Protein AF-U4VH95-F1 (afdb_monomer_lite)

Structure (mmCIF, N/CA/C/O backbone):
data_AF-U4VH95-F1
#
_entry.id   AF-U4VH95-F1
#
loop_
_atom_site.group_PDB
_atom_site.id
_atom_site.type_symbol
_atom_site.label_atom_id
_atom_site.label_alt_id
_atom_site.label_comp_id
_atom_site.label_asym_id
_atom_site.label_entity_id
_atom_site.label_seq_id
_atom_site.pdbx_PDB_ins_code
_atom_site.Cartn_x
_atom_site.Cartn_y
_atom_site.Cartn_z
_atom_site.occupancy
_atom_site.B_iso_or_equiv
_atom_site.auth_seq_id
_atom_site.auth_comp_id
_atom_site.auth_asym_id
_atom_site.auth_atom_id
_atom_site.pdbx_PDB_model_num
ATOM 1 N N . MET A 1 1 ? 6.595 -7.333 21.220 1.00 40.84 1 MET A N 1
ATOM 2 C CA . MET A 1 1 ? 6.298 -6.342 22.279 1.00 40.84 1 MET A CA 1
ATOM 3 C C . MET A 1 1 ? 4.810 -6.037 22.221 1.00 40.84 1 MET A C 1
ATOM 5 O O . MET A 1 1 ? 4.343 -5.698 21.141 1.00 40.84 1 MET A O 1
ATOM 9 N N . LYS A 1 2 ? 4.046 -6.242 23.308 1.00 38.22 2 LYS A N 1
ATOM 10 C CA . LYS A 1 2 ? 2.640 -5.797 23.361 1.00 38.22 2 LYS A CA 1
ATOM 11 C C . LYS A 1 2 ? 2.644 -4.278 23.186 1.00 38.22 2 LYS A C 1
ATOM 13 O O . LYS A 1 2 ? 3.342 -3.596 23.930 1.00 38.22 2 LYS A O 1
ATOM 18 N N . SER A 1 3 ? 1.951 -3.780 22.163 1.00 54.19 3 SER A N 1
ATOM 19 C CA . SER A 1 3 ? 1.883 -2.343 21.898 1.00 54.19 3 SER A CA 1
ATOM 20 C C . SER A 1 3 ? 1.269 -1.656 23.115 1.00 54.19 3 SER A C 1
ATOM 22 O O . SER A 1 3 ? 0.232 -2.108 23.599 1.00 54.19 3 SER A O 1
ATOM 24 N N . PHE A 1 4 ? 1.893 -0.581 23.599 1.00 56.91 4 PHE A N 1
ATOM 25 C CA . PHE A 1 4 ? 1.377 0.275 24.677 1.00 56.91 4 PHE A CA 1
ATOM 26 C C . PHE A 1 4 ? -0.103 0.654 24.446 1.00 56.91 4 PHE A C 1
ATOM 28 O O . PHE A 1 4 ? -0.879 0.786 25.387 1.00 56.91 4 PHE A O 1
ATOM 35 N N . PHE A 1 5 ? -0.511 0.702 23.175 1.00 56.53 5 PHE A N 1
ATOM 36 C CA . PHE A 1 5 ? -1.879 0.885 22.705 1.00 56.53 5 PHE A CA 1
ATOM 37 C C . PHE A 1 5 ? -2.874 -0.186 23.155 1.00 56.53 5 PHE A C 1
ATOM 39 O O . PHE A 1 5 ? -3.975 0.163 23.564 1.00 56.53 5 PHE A O 1
ATOM 46 N N . LEU A 1 6 ? -2.518 -1.474 23.102 1.00 56.44 6 LEU A N 1
ATOM 47 C CA . LEU A 1 6 ? -3.411 -2.544 23.565 1.00 56.44 6 LEU A CA 1
ATOM 48 C C . LEU A 1 6 ? -3.666 -2.410 25.065 1.00 56.44 6 LEU A C 1
ATOM 50 O O . LEU A 1 6 ? -4.803 -2.530 25.501 1.00 56.44 6 LEU A O 1
ATOM 54 N N . THR A 1 7 ? -2.631 -2.054 25.827 1.00 61.12 7 THR A N 1
ATOM 55 C CA . THR A 1 7 ? -2.737 -1.796 27.265 1.00 61.12 7 THR A CA 1
ATOM 56 C C . THR A 1 7 ? -3.599 -0.564 27.562 1.00 61.12 7 THR A C 1
ATOM 58 O O . THR A 1 7 ? -4.360 -0.566 28.527 1.00 61.12 7 THR A O 1
ATOM 61 N N . 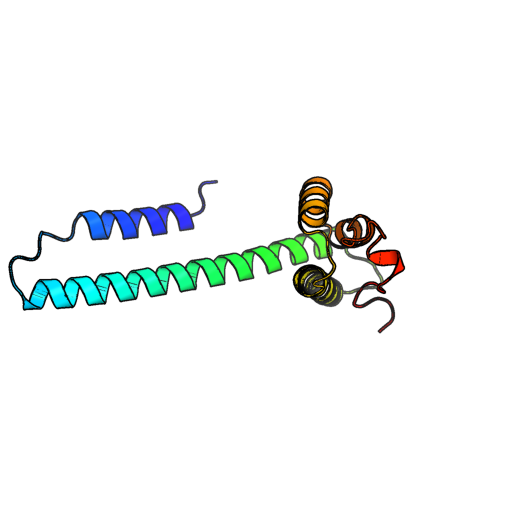LEU A 1 8 ? -3.519 0.485 26.732 1.00 60.28 8 LEU A N 1
ATOM 62 C CA . LEU A 1 8 ? -4.343 1.693 26.866 1.00 60.28 8 LEU A CA 1
ATOM 63 C C . LEU A 1 8 ? -5.823 1.415 26.542 1.00 60.28 8 LEU A C 1
ATOM 65 O O . LEU A 1 8 ? -6.717 1.888 27.235 1.00 60.28 8 LEU A O 1
ATOM 69 N N . VAL A 1 9 ? -6.090 0.620 25.504 1.00 61.34 9 VAL A N 1
ATOM 70 C CA . VAL A 1 9 ? -7.453 0.211 25.136 1.00 61.34 9 VAL A CA 1
ATOM 71 C C . VAL A 1 9 ? -8.046 -0.707 26.206 1.00 61.34 9 VAL A C 1
ATOM 73 O O . VAL A 1 9 ? -9.178 -0.476 26.619 1.00 61.34 9 VAL A O 1
ATOM 76 N N . GLU A 1 10 ? -7.287 -1.688 26.704 1.00 61.34 10 GLU A N 1
ATOM 77 C CA . GLU A 1 10 ? -7.710 -2.563 27.809 1.00 61.34 10 GLU A CA 1
ATOM 78 C C . GLU A 1 10 ? -8.022 -1.750 29.073 1.00 61.34 10 GLU A C 1
ATOM 80 O O . GLU A 1 10 ? -9.094 -1.911 29.644 1.00 6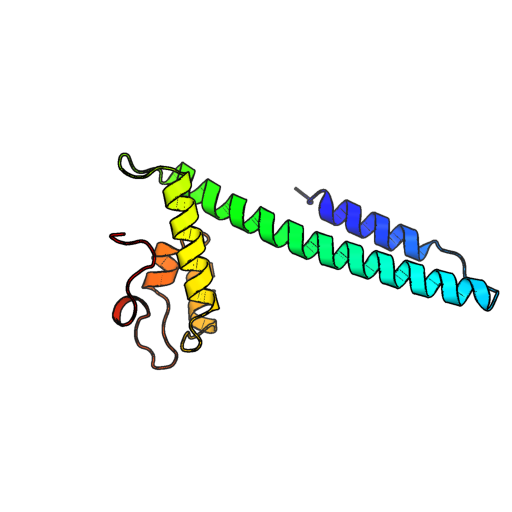1.34 10 GLU A O 1
ATOM 85 N N . THR A 1 11 ? -7.165 -0.798 29.461 1.00 63.19 11 THR A N 1
ATOM 86 C CA . THR A 1 11 ? -7.409 0.048 30.649 1.00 63.19 11 THR A CA 1
ATOM 87 C C . THR A 1 11 ? -8.616 0.972 30.505 1.00 63.19 11 THR A C 1
ATOM 89 O O . THR A 1 11 ? -9.336 1.184 31.481 1.00 63.19 11 THR A O 1
ATOM 92 N N . VAL A 1 12 ? -8.887 1.503 29.309 1.00 62.94 12 VAL A N 1
ATOM 93 C CA . VAL A 1 12 ? -10.113 2.275 29.060 1.00 62.94 12 VAL A CA 1
ATOM 94 C C . VAL A 1 12 ? -11.338 1.360 29.120 1.00 62.94 12 VAL A C 1
ATOM 96 O O . VAL A 1 12 ? -12.316 1.710 29.774 1.00 62.94 12 VAL A O 1
ATOM 99 N N . VAL A 1 13 ? -11.296 0.177 28.504 1.00 63.72 13 VAL A N 1
ATOM 100 C CA . VAL A 1 13 ? -12.409 -0.790 28.527 1.00 63.72 13 VAL A CA 1
ATOM 101 C C . VAL A 1 13 ? -12.700 -1.282 29.952 1.00 63.72 13 VAL A C 1
ATOM 103 O O . VAL A 1 13 ? -13.860 -1.268 30.372 1.00 63.72 13 VAL A O 1
ATOM 106 N N . ASP A 1 14 ? -11.669 -1.618 30.728 1.00 58.84 14 ASP A N 1
ATOM 107 C CA . ASP A 1 14 ? -11.789 -2.022 32.134 1.00 58.84 14 ASP A CA 1
ATOM 108 C C . ASP A 1 14 ? -12.291 -0.871 33.019 1.00 58.84 14 ASP A C 1
ATOM 110 O O . ASP A 1 14 ? -13.124 -1.074 33.907 1.00 58.84 14 ASP A O 1
ATOM 114 N N . GLY A 1 15 ? -11.868 0.364 32.728 1.00 59.25 15 GLY A N 1
ATOM 115 C CA . GLY A 1 15 ? -12.366 1.571 33.388 1.00 59.25 15 GLY A CA 1
ATOM 116 C C . GLY A 1 15 ? -13.871 1.790 33.198 1.00 59.25 15 GLY A C 1
ATOM 117 O O . GLY A 1 15 ? -14.531 2.295 34.105 1.00 59.25 15 GLY A O 1
ATOM 118 N N . PHE A 1 16 ? -14.443 1.359 32.067 1.00 55.97 16 PHE A N 1
ATOM 119 C CA . PHE A 1 16 ? -15.892 1.394 31.827 1.00 55.97 16 PHE A CA 1
ATOM 120 C C . PHE A 1 16 ? -16.637 0.204 32.433 1.00 55.97 16 PHE A C 1
ATOM 122 O O . PHE A 1 16 ? -17.774 0.377 32.875 1.00 55.97 16 PHE A O 1
ATOM 129 N N . ALA A 1 17 ? -16.012 -0.975 32.518 1.00 55.06 17 ALA A N 1
ATOM 130 C CA . ALA A 1 17 ? -16.586 -2.129 33.214 1.00 55.06 17 ALA A CA 1
ATOM 131 C C . ALA A 1 17 ? -16.796 -1.864 34.722 1.00 55.06 17 ALA A C 1
ATOM 133 O O . ALA A 1 17 ? -17.674 -2.470 35.338 1.00 55.06 17 ALA A O 1
ATOM 134 N N . GLY A 1 18 ? -16.033 -0.925 35.300 1.00 48.78 18 GLY A N 1
ATOM 135 C CA . GLY A 1 18 ? -16.155 -0.468 36.688 1.00 48.78 18 GLY A CA 1
ATOM 136 C C . GLY A 1 18 ? -17.125 0.698 36.938 1.00 48.78 18 GLY A C 1
ATOM 137 O O . GLY A 1 18 ? -17.326 1.063 38.098 1.00 48.78 18 GLY A O 1
ATOM 138 N N . VAL A 1 19 ? -17.742 1.296 35.908 1.00 51.09 19 VAL A N 1
ATOM 139 C CA . VAL A 1 19 ? -18.719 2.383 36.109 1.00 51.09 19 VAL A CA 1
ATOM 140 C C . VAL A 1 19 ? -20.011 1.780 36.658 1.00 51.09 19 VAL A C 1
ATOM 142 O O . VAL A 1 19 ? -20.745 1.081 35.959 1.00 51.09 19 VAL A O 1
ATOM 145 N N . GLY A 1 20 ? -20.257 2.019 37.948 1.00 51.75 20 GLY A N 1
ATOM 146 C CA . GLY A 1 20 ? -21.408 1.510 38.688 1.00 51.75 20 GLY A CA 1
ATOM 147 C C . GLY A 1 20 ? -22.732 1.711 37.947 1.00 51.75 20 GLY A C 1
ATOM 148 O O . GLY A 1 20 ? -22.942 2.707 37.254 1.00 51.75 20 GLY A O 1
ATOM 149 N N . ARG A 1 21 ? -23.635 0.729 38.086 1.00 52.38 21 ARG A N 1
ATOM 150 C CA . ARG A 1 21 ? -24.987 0.745 37.507 1.00 52.38 21 ARG A CA 1
ATOM 151 C C . ARG A 1 21 ? -25.670 2.082 37.819 1.00 52.38 21 ARG A C 1
ATOM 153 O O . ARG A 1 21 ? -26.099 2.299 38.943 1.00 52.38 21 ARG A O 1
ATOM 160 N N . ALA A 1 22 ? -25.817 2.929 36.803 1.00 52.06 22 ALA A N 1
ATOM 161 C CA . ALA A 1 22 ? -26.553 4.186 36.900 1.00 52.06 22 ALA A CA 1
ATOM 162 C C . ALA A 1 22 ? -27.996 3.933 37.382 1.00 52.06 22 ALA A C 1
ATOM 164 O O . ALA A 1 22 ? -28.800 3.323 36.661 1.00 52.06 22 ALA A O 1
ATOM 165 N N . GLU A 1 23 ? -28.333 4.397 38.585 1.00 56.53 23 GLU A N 1
ATOM 166 C CA . GLU A 1 23 ? -29.651 4.185 39.200 1.00 56.53 23 GLU A CA 1
ATOM 167 C C . GLU A 1 23 ? -30.677 5.224 38.722 1.00 56.53 23 GLU A C 1
ATOM 169 O O . GLU A 1 23 ? -31.863 4.908 38.593 1.00 56.53 23 GLU A O 1
ATOM 174 N N . THR A 1 24 ? -30.251 6.436 38.338 1.00 58.50 24 THR A N 1
ATOM 175 C CA . THR A 1 24 ? -31.174 7.538 37.996 1.00 58.50 24 THR A CA 1
ATOM 176 C C . THR A 1 24 ? -31.280 7.836 36.486 1.00 58.50 24 THR A C 1
ATOM 178 O O . THR A 1 24 ? -30.387 7.555 35.682 1.00 58.50 24 THR A O 1
ATOM 181 N N . ARG A 1 25 ? -32.412 8.419 36.045 1.00 59.31 25 ARG A N 1
ATOM 182 C CA . ARG A 1 25 ? -32.711 8.693 34.615 1.00 59.31 25 ARG A CA 1
ATOM 183 C C . ARG A 1 25 ? -31.729 9.680 33.963 1.00 59.31 25 ARG A C 1
ATOM 185 O O . ARG A 1 25 ? -31.453 9.555 32.771 1.00 59.31 25 ARG A O 1
ATOM 192 N N . HIS A 1 26 ? -31.204 10.638 34.729 1.00 61.09 26 HIS A N 1
ATOM 193 C CA . HIS A 1 26 ? -30.215 11.616 34.257 1.00 61.09 26 HIS A CA 1
ATOM 194 C C . HIS A 1 26 ? -28.821 11.003 34.096 1.00 61.09 26 HIS A C 1
ATOM 196 O O . HIS A 1 26 ? -28.145 11.257 33.101 1.00 61.09 26 HIS A O 1
ATOM 202 N N . GLU A 1 27 ? -28.439 10.120 35.011 1.00 61.00 27 GLU A N 1
ATOM 203 C CA . GLU A 1 27 ? -27.153 9.428 35.015 1.00 61.00 27 GLU A CA 1
ATOM 204 C C . GLU A 1 27 ? -27.030 8.439 33.846 1.00 61.00 27 GLU A C 1
ATOM 206 O O . GLU A 1 27 ? -26.008 8.399 33.170 1.00 61.00 27 GLU A O 1
ATOM 211 N N . LYS A 1 28 ? -28.121 7.752 33.476 1.00 65.38 28 LYS A N 1
ATOM 212 C CA . LYS A 1 28 ? -28.171 6.918 32.257 1.00 65.38 28 LYS A CA 1
ATOM 213 C C . LYS A 1 28 ? -27.955 7.722 30.971 1.00 65.38 28 LYS A C 1
ATOM 215 O O . LYS A 1 28 ? -27.402 7.201 30.003 1.00 65.38 28 LYS A O 1
ATOM 220 N N . ARG A 1 29 ? -28.407 8.982 30.934 1.00 64.25 29 ARG A N 1
ATOM 221 C CA . ARG A 1 29 ? -28.228 9.875 29.776 1.00 64.25 29 ARG A CA 1
ATOM 222 C C . ARG A 1 29 ? -26.788 10.376 29.695 1.00 64.25 29 ARG A C 1
ATOM 224 O O . ARG A 1 29 ? -26.216 10.376 28.609 1.00 64.25 29 ARG A O 1
ATOM 231 N N . LEU A 1 30 ? -26.206 10.727 30.843 1.00 68.00 30 LEU A N 1
ATOM 232 C CA . LEU A 1 30 ? -24.804 11.119 30.965 1.00 68.00 30 LEU A CA 1
ATOM 233 C C . LEU A 1 30 ? -23.873 9.959 30.591 1.00 68.00 30 LEU A C 1
ATOM 235 O O . LEU A 1 30 ? -22.960 10.141 29.798 1.00 68.00 30 LEU A O 1
ATOM 239 N N . HIS A 1 31 ? -24.164 8.751 31.076 1.00 69.62 31 HIS A N 1
ATOM 240 C CA . HIS A 1 31 ? -23.370 7.564 30.790 1.00 69.62 31 HIS A CA 1
ATOM 241 C C . HIS A 1 31 ? -23.404 7.198 29.301 1.00 69.62 31 HIS A C 1
ATOM 243 O O . HIS A 1 31 ? -22.357 6.923 28.724 1.00 69.62 31 HIS A O 1
ATOM 249 N N . ARG A 1 32 ? -24.567 7.297 28.635 1.00 68.88 32 ARG A N 1
ATOM 250 C CA . ARG A 1 32 ? -24.646 7.135 27.171 1.00 68.88 32 ARG A CA 1
ATOM 251 C C . ARG A 1 32 ? -23.808 8.173 26.429 1.00 68.88 32 ARG A C 1
ATOM 253 O O . ARG A 1 32 ? -23.089 7.795 25.514 1.00 68.88 32 ARG A O 1
ATOM 260 N N . MET A 1 33 ? -23.874 9.448 26.819 1.00 72.94 33 MET A N 1
ATOM 261 C CA . MET A 1 33 ? -23.044 10.501 26.214 1.00 72.94 33 MET A CA 1
ATOM 262 C C . MET A 1 33 ? -21.549 10.209 26.402 1.00 72.94 33 MET A C 1
ATOM 264 O O . MET A 1 33 ? -20.789 10.310 25.447 1.00 72.94 33 MET A O 1
ATOM 268 N N . LEU A 1 34 ? -21.140 9.775 27.597 1.00 75.38 34 LEU A N 1
ATOM 269 C CA . LEU A 1 34 ? -19.755 9.406 27.909 1.00 75.38 34 LEU A CA 1
ATOM 270 C C . LEU A 1 34 ? -19.270 8.222 27.062 1.00 75.38 34 LEU A C 1
ATOM 272 O O . LEU A 1 34 ? -18.181 8.275 26.501 1.00 75.38 34 LEU A O 1
ATOM 276 N N . VAL A 1 35 ? -20.102 7.189 26.908 1.00 75.06 35 VAL A N 1
ATOM 277 C CA . VAL A 1 35 ? -19.810 6.046 26.031 1.00 75.06 35 VAL A CA 1
ATOM 278 C C . VAL A 1 35 ? -19.653 6.501 24.579 1.00 75.06 35 VAL A C 1
ATOM 280 O O . VAL A 1 35 ? -18.702 6.095 23.919 1.00 75.06 35 VAL A O 1
ATOM 283 N N . PHE A 1 36 ? -20.527 7.384 24.084 1.00 75.81 36 PHE A N 1
ATOM 284 C CA . PHE A 1 36 ? -20.393 7.940 22.735 1.00 75.81 36 PHE A CA 1
ATOM 285 C C . PHE A 1 36 ? -19.086 8.714 22.546 1.00 75.81 36 PHE A C 1
ATOM 287 O O . PHE A 1 36 ? -18.420 8.517 21.533 1.00 75.81 36 PHE A O 1
ATOM 294 N N . VAL A 1 37 ? -18.696 9.549 23.515 1.00 79.25 37 VAL A N 1
ATOM 295 C CA . VAL A 1 37 ? -17.426 10.294 23.473 1.00 79.25 37 VAL A CA 1
ATOM 296 C C . VAL A 1 37 ? -16.240 9.335 23.415 1.00 79.25 37 VAL A C 1
ATOM 298 O O . VAL A 1 37 ? -15.353 9.512 22.586 1.00 79.25 37 VAL A O 1
ATOM 301 N N . VAL A 1 38 ? -16.244 8.283 24.233 1.00 77.50 38 VAL A N 1
ATOM 302 C CA . VAL A 1 38 ? -15.141 7.317 24.261 1.00 77.50 38 VAL A CA 1
ATOM 303 C C . VAL A 1 38 ? -15.069 6.483 22.992 1.00 77.50 38 VAL A C 1
ATOM 305 O O . VAL A 1 38 ? -13.976 6.299 22.468 1.00 77.50 38 VAL A O 1
ATOM 308 N N . ILE A 1 39 ? -16.203 6.065 22.427 1.00 79.31 39 ILE A N 1
ATOM 309 C CA . ILE A 1 39 ? -16.228 5.421 21.106 1.00 79.31 39 ILE A CA 1
ATOM 310 C C . ILE A 1 39 ? -15.622 6.353 20.050 1.00 79.31 39 ILE A C 1
ATOM 312 O O . ILE A 1 39 ? -14.796 5.914 19.252 1.00 79.31 39 ILE A O 1
ATOM 316 N N . PHE A 1 40 ? -15.975 7.640 20.064 1.00 78.94 40 PHE A N 1
ATOM 317 C CA . PHE A 1 40 ? -15.425 8.615 19.122 1.00 78.94 40 PHE A CA 1
ATOM 318 C C . PHE A 1 40 ? -13.911 8.798 19.288 1.00 78.94 40 PHE A C 1
ATOM 320 O O . PHE A 1 40 ? -13.184 8.803 18.295 1.00 78.94 40 PHE A O 1
ATOM 327 N N . CYS A 1 41 ? -13.418 8.889 20.527 1.00 77.00 41 CYS A N 1
ATOM 328 C CA . CYS A 1 41 ? -11.985 8.950 20.810 1.00 77.00 41 CYS A CA 1
ATOM 329 C C . CYS A 1 41 ? -11.258 7.681 20.349 1.00 77.00 41 CYS A C 1
ATOM 331 O O . CYS A 1 41 ? -10.202 7.786 19.735 1.00 77.00 41 CYS A O 1
ATOM 333 N N . LEU A 1 42 ? -11.825 6.494 20.585 1.00 77.44 42 LEU A N 1
ATOM 334 C CA . LEU A 1 42 ? -11.242 5.227 20.137 1.00 77.44 42 LEU A CA 1
ATOM 335 C C . LEU A 1 42 ? -11.172 5.141 18.606 1.00 77.44 42 LEU A C 1
ATOM 337 O O . LEU A 1 42 ? -10.137 4.750 18.075 1.00 77.44 42 LEU A O 1
ATOM 341 N N . ILE A 1 43 ? -12.225 5.556 17.891 1.00 77.75 43 ILE A N 1
ATOM 342 C CA . ILE A 1 43 ? -12.210 5.626 16.419 1.00 77.75 43 ILE A CA 1
ATOM 343 C C . ILE A 1 43 ? -11.119 6.592 15.945 1.00 77.75 43 ILE A C 1
ATOM 345 O O . ILE A 1 43 ? -10.333 6.235 15.070 1.00 77.75 43 ILE A O 1
ATOM 349 N N . GLY A 1 44 ? -11.031 7.784 16.544 1.00 75.38 44 GLY A N 1
ATOM 350 C CA . GLY A 1 44 ? -9.988 8.759 16.222 1.00 75.38 44 GLY A CA 1
ATOM 351 C C . GLY A 1 44 ? -8.579 8.199 16.428 1.00 75.38 44 GLY A C 1
ATOM 352 O O . GLY A 1 44 ? -7.727 8.349 15.558 1.00 75.38 44 GLY A O 1
ATOM 353 N N . LEU A 1 45 ? -8.349 7.483 17.530 1.00 74.31 45 LEU A N 1
ATOM 354 C CA . LEU A 1 45 ? -7.067 6.839 17.815 1.00 74.31 45 LEU A CA 1
ATOM 355 C C . LEU A 1 45 ? -6.728 5.724 16.818 1.00 74.31 45 LEU A C 1
ATOM 357 O O . LEU A 1 45 ? -5.579 5.637 16.400 1.00 74.31 45 LEU A O 1
ATOM 361 N N . ILE A 1 46 ? -7.701 4.906 16.399 1.00 74.06 46 ILE A N 1
ATOM 362 C CA . ILE A 1 46 ? -7.493 3.868 15.371 1.00 74.06 46 ILE A CA 1
ATOM 363 C C . ILE A 1 46 ? -7.101 4.501 14.034 1.00 74.06 46 ILE A C 1
ATOM 365 O O . ILE A 1 46 ? -6.208 4.001 13.354 1.00 74.06 46 ILE A O 1
ATOM 369 N N . VAL A 1 47 ? -7.757 5.602 13.657 1.00 72.12 47 VAL A N 1
ATOM 370 C CA . VAL A 1 47 ? -7.424 6.339 12.434 1.00 72.12 47 VAL A CA 1
ATOM 371 C C . VAL A 1 47 ? -5.993 6.872 12.520 1.00 72.12 47 VAL A C 1
ATOM 373 O O . VAL A 1 47 ? -5.205 6.618 11.615 1.00 72.12 47 VAL A O 1
ATOM 376 N N . VAL A 1 48 ? -5.631 7.540 13.619 1.00 69.62 48 VAL A N 1
ATOM 377 C CA . VAL A 1 48 ? -4.278 8.083 13.825 1.00 69.62 48 VAL A CA 1
ATOM 378 C C . VAL A 1 48 ? -3.215 6.979 13.813 1.00 69.62 48 VAL A C 1
ATOM 380 O O . VAL A 1 48 ? -2.231 7.115 13.095 1.00 69.62 48 VAL A O 1
ATOM 383 N N . ASP A 1 49 ? -3.418 5.868 14.530 1.00 65.12 49 ASP A N 1
ATOM 384 C CA . ASP A 1 49 ? -2.487 4.725 14.523 1.00 65.12 49 ASP A CA 1
ATOM 385 C C . ASP A 1 49 ? -2.315 4.154 13.112 1.00 65.12 49 ASP A C 1
ATOM 387 O O . ASP A 1 49 ? -1.192 3.931 12.667 1.00 65.12 49 ASP A O 1
ATOM 391 N N . HIS A 1 50 ? -3.412 3.989 12.365 1.00 63.56 50 HIS A N 1
ATOM 392 C CA . HIS A 1 50 ? -3.336 3.528 10.983 1.00 63.56 50 HIS A CA 1
ATOM 393 C C . HIS A 1 50 ? -2.506 4.488 10.115 1.00 63.56 50 HIS A C 1
ATOM 395 O O . HIS A 1 50 ? -1.696 4.015 9.316 1.00 63.56 50 HIS A O 1
ATOM 401 N N . PHE A 1 51 ? -2.683 5.805 10.256 1.00 59.41 51 PHE A N 1
ATOM 402 C CA . PHE A 1 51 ? -1.912 6.795 9.498 1.00 59.41 51 PHE A CA 1
ATOM 403 C C . PHE A 1 51 ? -0.414 6.756 9.850 1.00 59.41 51 PHE A C 1
ATOM 405 O O . PHE A 1 51 ? 0.415 6.602 8.951 1.00 59.41 51 PHE A O 1
ATOM 412 N N . TYR A 1 52 ? -0.061 6.779 11.139 1.00 58.34 52 TYR A N 1
ATOM 413 C CA . TYR A 1 52 ? 1.342 6.716 11.578 1.00 58.34 52 TYR A CA 1
ATOM 414 C C . TYR A 1 52 ? 2.032 5.422 11.142 1.00 58.34 52 TYR A C 1
ATOM 416 O O . TYR A 1 52 ? 3.156 5.425 10.647 1.00 58.34 52 TYR A O 1
ATOM 424 N N . ARG A 1 53 ? 1.333 4.291 11.255 1.00 58.38 53 ARG A N 1
ATOM 425 C CA . ARG A 1 53 ? 1.897 2.983 10.921 1.00 58.38 53 ARG A CA 1
ATOM 426 C C . ARG A 1 53 ? 2.193 2.832 9.427 1.00 58.38 53 ARG A C 1
ATOM 428 O O . ARG A 1 53 ? 3.104 2.084 9.070 1.00 58.38 53 ARG A O 1
ATOM 435 N N . THR A 1 54 ? 1.445 3.527 8.565 1.00 57.53 54 THR A N 1
ATOM 436 C CA . THR A 1 54 ? 1.729 3.578 7.124 1.00 57.53 54 THR A CA 1
ATOM 437 C C . THR A 1 54 ? 2.924 4.468 6.787 1.00 57.53 54 THR A C 1
ATOM 439 O O . THR A 1 54 ? 3.742 4.059 5.964 1.00 57.53 54 THR A O 1
ATOM 442 N N . GLU A 1 55 ? 3.080 5.617 7.453 1.00 57.91 55 GLU A N 1
ATOM 443 C CA . GLU A 1 55 ? 4.260 6.482 7.281 1.00 57.91 55 GLU A CA 1
ATOM 444 C C . GLU A 1 55 ? 5.544 5.773 7.734 1.00 57.91 55 GLU A C 1
ATOM 446 O O . GLU A 1 55 ? 6.547 5.786 7.020 1.00 57.91 55 GLU A O 1
ATOM 451 N N . ASP A 1 56 ? 5.493 5.048 8.854 1.00 67.25 56 ASP A N 1
ATOM 452 C CA . ASP A 1 56 ? 6.641 4.307 9.381 1.00 67.25 56 ASP A CA 1
ATOM 453 C C . ASP A 1 56 ? 7.085 3.149 8.467 1.00 67.25 56 ASP A C 1
ATOM 455 O O . ASP A 1 56 ? 8.265 2.795 8.423 1.00 67.25 56 ASP A O 1
ATOM 459 N N . ALA A 1 57 ? 6.152 2.506 7.756 1.00 71.12 57 ALA A N 1
ATOM 460 C CA . ALA A 1 57 ? 6.462 1.414 6.830 1.00 71.12 57 ALA A CA 1
ATOM 461 C C . ALA A 1 57 ? 7.135 1.925 5.550 1.00 71.12 57 ALA A C 1
ATOM 463 O O . ALA A 1 57 ? 8.184 1.405 5.158 1.00 71.12 57 ALA A O 1
ATOM 464 N N . ALA A 1 58 ? 6.579 2.984 4.953 1.00 73.62 58 ALA A N 1
ATOM 465 C CA . ALA A 1 58 ? 7.173 3.657 3.803 1.00 73.62 58 ALA A CA 1
ATOM 466 C C . ALA A 1 58 ? 8.555 4.235 4.150 1.00 73.62 58 ALA A C 1
ATOM 468 O O . ALA A 1 58 ? 9.514 4.016 3.413 1.00 73.62 58 ALA A O 1
ATOM 469 N N . GLY A 1 59 ? 8.684 4.886 5.313 1.00 76.81 59 GLY A N 1
ATOM 470 C CA . GLY A 1 59 ? 9.947 5.438 5.806 1.00 76.81 59 GLY A CA 1
ATOM 471 C C . GLY A 1 59 ? 11.032 4.374 5.965 1.00 76.81 59 GLY A C 1
ATOM 472 O O . GLY A 1 59 ? 12.109 4.512 5.390 1.00 76.81 59 GLY A O 1
ATOM 473 N N . ARG A 1 60 ? 10.735 3.254 6.644 1.00 80.94 60 ARG A N 1
ATOM 474 C CA . ARG A 1 60 ? 11.692 2.137 6.785 1.00 80.94 60 ARG A CA 1
ATOM 475 C C . ARG A 1 60 ? 12.105 1.540 5.443 1.00 80.94 60 ARG A C 1
ATOM 477 O O . ARG A 1 60 ? 13.268 1.176 5.275 1.00 80.94 60 ARG A O 1
ATOM 484 N N . PHE A 1 61 ? 11.169 1.398 4.503 1.00 83.69 61 PHE A N 1
ATOM 485 C CA . PHE A 1 61 ? 11.479 0.895 3.166 1.00 83.69 61 PHE A CA 1
ATOM 486 C C . PHE A 1 61 ? 12.412 1.857 2.419 1.00 83.69 61 PHE A C 1
ATOM 488 O O . PHE A 1 61 ? 13.430 1.426 1.879 1.00 83.69 61 PHE A O 1
ATOM 495 N N . CYS A 1 62 ? 12.091 3.150 2.424 1.00 84.81 62 CYS A N 1
ATOM 496 C CA . CYS A 1 62 ? 12.840 4.182 1.713 1.00 84.81 62 CYS A CA 1
ATOM 497 C C . CYS A 1 62 ? 14.218 4.458 2.322 1.00 84.81 62 CYS A C 1
ATOM 499 O O . CYS A 1 62 ? 15.174 4.682 1.588 1.00 84.81 62 CYS A O 1
ATOM 501 N N . GLU A 1 63 ? 14.348 4.388 3.646 1.00 83.75 63 GLU A N 1
ATOM 502 C CA . GLU A 1 63 ? 15.634 4.506 4.337 1.00 83.75 63 GLU A CA 1
ATOM 503 C C . GLU A 1 63 ? 16.529 3.288 4.057 1.00 83.75 63 GLU A C 1
ATOM 505 O O . GLU A 1 63 ? 17.721 3.428 3.791 1.00 83.75 63 GLU A O 1
ATOM 510 N N . LYS A 1 64 ? 15.951 2.079 4.032 1.00 83.38 64 LYS A N 1
ATOM 511 C CA . LYS A 1 64 ? 16.689 0.846 3.722 1.00 83.38 64 LYS A CA 1
ATOM 512 C C . LYS A 1 64 ? 17.138 0.770 2.260 1.00 83.38 64 LYS A C 1
ATOM 514 O O . LYS A 1 64 ? 18.220 0.256 1.987 1.00 83.38 64 LYS A O 1
ATOM 519 N N . ASN A 1 65 ? 16.305 1.241 1.334 1.00 77.12 65 ASN A N 1
ATOM 520 C CA . ASN A 1 65 ? 16.549 1.189 -0.109 1.00 77.12 65 ASN A CA 1
ATOM 521 C C . ASN A 1 65 ? 16.979 2.549 -0.674 1.00 77.12 65 ASN A C 1
ATOM 523 O O . ASN A 1 65 ? 16.712 2.846 -1.839 1.00 77.12 65 ASN A O 1
ATOM 527 N N . GLN A 1 66 ? 17.628 3.377 0.149 1.00 73.31 66 GLN A N 1
ATOM 528 C CA . GLN A 1 66 ? 18.025 4.722 -0.237 1.00 73.31 66 GLN A CA 1
ATOM 529 C C . GLN A 1 66 ? 18.930 4.688 -1.477 1.00 73.31 66 GLN A C 1
ATOM 531 O O . GLN A 1 66 ? 20.056 4.186 -1.452 1.00 73.31 66 GLN A O 1
ATOM 536 N N . SER A 1 67 ? 18.420 5.243 -2.573 1.00 70.25 67 SER A N 1
ATOM 537 C CA . SER A 1 67 ? 19.172 5.448 -3.806 1.00 70.25 67 SER A CA 1
ATOM 538 C C . SER A 1 67 ? 20.062 6.683 -3.679 1.00 70.25 67 SER A C 1
ATOM 540 O O . SER A 1 67 ? 19.729 7.647 -2.996 1.00 70.25 67 SER A O 1
ATOM 542 N N . THR A 1 68 ? 21.185 6.702 -4.394 1.00 70.62 68 THR A N 1
ATOM 543 C CA . THR A 1 68 ? 22.046 7.894 -4.503 1.00 70.62 68 THR A CA 1
ATOM 544 C C . THR A 1 68 ? 21.379 9.036 -5.277 1.00 70.62 68 THR A C 1
ATOM 546 O O . THR A 1 68 ? 21.849 10.169 -5.218 1.00 70.62 68 THR A O 1
ATOM 549 N N . TYR A 1 69 ? 20.301 8.735 -6.006 1.00 68.94 69 TYR A N 1
ATOM 550 C CA . TYR A 1 69 ? 19.610 9.651 -6.915 1.00 68.94 69 TYR A CA 1
ATOM 551 C C . TYR A 1 69 ? 18.234 10.108 -6.409 1.00 68.94 69 TYR A C 1
ATOM 553 O O . TYR A 1 69 ? 17.613 10.945 -7.056 1.00 68.94 69 TYR A O 1
ATOM 561 N N . GLU A 1 70 ? 17.748 9.576 -5.283 1.00 76.88 70 GLU A N 1
ATOM 562 C CA . GLU A 1 70 ? 16.427 9.901 -4.735 1.00 76.88 70 GLU A CA 1
ATOM 563 C C . GLU A 1 70 ? 16.518 10.114 -3.220 1.00 76.88 70 GLU A C 1
ATOM 565 O O . GLU A 1 70 ? 17.124 9.315 -2.501 1.00 76.88 70 GLU A O 1
ATOM 570 N N . SER A 1 71 ? 15.931 11.208 -2.727 1.00 83.44 71 SER A N 1
ATOM 571 C CA . SER A 1 71 ? 15.869 11.468 -1.290 1.00 83.44 71 SER A CA 1
ATOM 572 C C . SER A 1 71 ? 14.858 10.538 -0.609 1.00 83.44 71 SER A C 1
ATOM 574 O O . SER A 1 71 ? 13.896 10.078 -1.226 1.00 83.44 71 SER A O 1
ATOM 576 N N . VAL A 1 72 ? 15.032 10.286 0.692 1.00 82.94 72 VAL A N 1
ATOM 577 C CA . VAL A 1 72 ? 14.072 9.475 1.467 1.00 82.94 72 VAL A CA 1
ATOM 578 C C . VAL A 1 72 ? 12.666 10.086 1.405 1.00 82.94 72 VAL A C 1
ATOM 580 O O . VAL A 1 72 ? 11.693 9.352 1.259 1.00 82.94 72 VAL A O 1
ATOM 583 N N . SER A 1 73 ? 12.555 11.420 1.428 1.00 81.88 73 SER A N 1
ATOM 584 C CA . SER A 1 73 ? 11.277 12.125 1.280 1.00 81.88 73 SER A CA 1
ATOM 585 C C . SER A 1 73 ? 10.619 11.896 -0.081 1.00 81.88 73 SER A C 1
ATOM 587 O O . SER A 1 73 ? 9.417 11.653 -0.129 1.00 81.88 73 SER A O 1
ATOM 589 N N . ASP A 1 74 ? 11.383 11.918 -1.176 1.00 84.12 74 ASP A N 1
ATOM 590 C CA . ASP A 1 74 ? 10.828 11.699 -2.519 1.00 84.12 74 ASP A CA 1
ATOM 591 C C . ASP A 1 74 ? 10.351 10.253 -2.687 1.00 84.12 74 ASP A C 1
ATOM 593 O O . ASP A 1 74 ? 9.250 10.010 -3.192 1.00 84.12 74 ASP A O 1
ATOM 597 N N . CYS A 1 75 ? 11.122 9.295 -2.160 1.00 85.12 75 CYS A N 1
ATOM 598 C CA . CYS A 1 75 ? 10.714 7.896 -2.113 1.00 85.12 75 CYS A CA 1
ATOM 599 C C . CYS A 1 75 ? 9.419 7.714 -1.306 1.00 85.12 75 CYS A C 1
ATOM 601 O O . CYS A 1 75 ? 8.522 6.999 -1.753 1.00 85.12 75 CYS A O 1
ATOM 603 N N . MET A 1 76 ? 9.276 8.385 -0.155 1.00 85.25 76 MET A N 1
ATOM 604 C CA . MET A 1 76 ? 8.053 8.318 0.654 1.00 85.25 76 MET A CA 1
ATOM 605 C C . MET A 1 76 ? 6.840 8.888 -0.087 1.00 85.25 76 MET A C 1
ATOM 607 O O . MET A 1 76 ? 5.789 8.249 -0.106 1.00 85.25 76 MET A O 1
ATOM 611 N N . ILE A 1 77 ? 6.992 10.036 -0.755 1.00 85.94 77 ILE A N 1
ATOM 612 C CA . ILE A 1 77 ? 5.926 10.639 -1.572 1.00 85.94 77 ILE A CA 1
ATOM 613 C C . ILE A 1 77 ? 5.506 9.679 -2.689 1.00 85.94 77 ILE A C 1
ATOM 615 O O . ILE A 1 77 ? 4.316 9.496 -2.955 1.00 85.94 77 ILE A O 1
ATOM 619 N N . ARG A 1 78 ? 6.469 9.036 -3.356 1.00 85.12 78 ARG A N 1
ATOM 620 C CA . ARG A 1 78 ? 6.179 8.051 -4.401 1.00 85.12 78 ARG A CA 1
ATOM 621 C C . ARG A 1 78 ? 5.444 6.835 -3.840 1.00 85.12 78 ARG A C 1
ATOM 623 O O . ARG A 1 78 ? 4.445 6.406 -4.414 1.00 85.12 78 ARG A O 1
ATOM 630 N N . HIS A 1 79 ? 5.894 6.320 -2.700 1.00 87.56 79 HIS A N 1
ATOM 631 C CA . HIS A 1 79 ? 5.271 5.196 -2.001 1.00 87.56 79 HIS A CA 1
ATOM 632 C C . HIS A 1 79 ? 3.811 5.505 -1.632 1.00 87.56 79 HIS A C 1
ATOM 634 O O . HIS A 1 79 ? 2.917 4.702 -1.905 1.00 87.56 79 HIS A O 1
ATOM 640 N N . GLU A 1 80 ? 3.539 6.718 -1.142 1.00 85.75 80 GLU A N 1
ATOM 641 C CA . GLU A 1 80 ? 2.186 7.198 -0.852 1.00 85.75 80 GLU A CA 1
ATOM 642 C C . GLU A 1 80 ? 1.316 7.288 -2.117 1.00 85.75 80 GLU A C 1
ATOM 644 O O . GLU A 1 80 ? 0.179 6.804 -2.125 1.00 85.75 80 GLU A O 1
ATOM 649 N N . LYS A 1 81 ? 1.853 7.833 -3.219 1.00 87.62 81 LYS A N 1
ATOM 650 C CA . LYS A 1 81 ?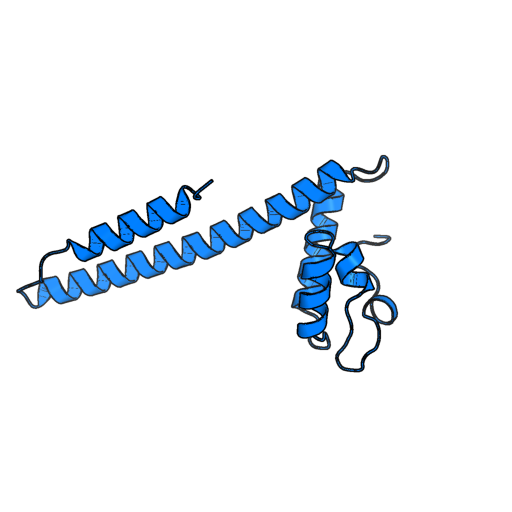 1.152 7.881 -4.515 1.00 87.62 81 LYS A CA 1
ATOM 651 C C . LYS A 1 81 ? 0.774 6.475 -5.003 1.00 87.62 81 LYS A C 1
ATOM 653 O O . LYS A 1 81 ? -0.355 6.270 -5.457 1.00 87.62 81 LYS A O 1
ATOM 658 N N . ILE A 1 82 ? 1.679 5.499 -4.884 1.00 89.38 82 ILE A N 1
ATOM 659 C CA . ILE A 1 82 ? 1.422 4.097 -5.258 1.00 89.38 82 ILE A CA 1
ATOM 660 C C . ILE A 1 82 ? 0.335 3.493 -4.356 1.00 89.38 82 ILE A C 1
ATOM 662 O O . ILE A 1 82 ? -0.624 2.902 -4.859 1.00 89.38 82 ILE A O 1
ATOM 666 N N . ALA A 1 83 ? 0.424 3.690 -3.037 1.00 87.88 83 ALA A N 1
ATOM 667 C CA . ALA A 1 83 ? -0.587 3.225 -2.085 1.00 87.88 83 ALA A CA 1
ATOM 668 C C . ALA A 1 83 ? -1.979 3.810 -2.385 1.00 87.88 83 ALA A C 1
ATOM 670 O O . ALA A 1 83 ? -2.986 3.097 -2.347 1.00 87.88 83 ALA A O 1
ATOM 671 N N . GLY A 1 84 ? -2.041 5.104 -2.710 1.00 86.88 84 GLY A N 1
ATOM 672 C CA . GLY A 1 84 ? -3.267 5.791 -3.109 1.00 86.88 84 GLY A CA 1
ATOM 673 C C . GLY A 1 84 ? -3.858 5.226 -4.402 1.00 86.88 84 GLY A C 1
ATOM 674 O O . GLY A 1 84 ? -5.058 4.950 -4.468 1.00 86.88 84 GLY A O 1
ATOM 675 N N . ALA A 1 85 ? -3.026 4.974 -5.412 1.00 88.00 85 ALA A N 1
ATOM 676 C CA . ALA A 1 85 ? -3.466 4.395 -6.678 1.00 88.00 85 ALA A CA 1
ATOM 677 C C . ALA A 1 85 ? -4.016 2.964 -6.503 1.00 88.00 85 ALA A C 1
ATOM 679 O O . ALA A 1 85 ? -5.106 2.661 -6.992 1.00 88.00 85 ALA A O 1
ATOM 680 N N . LEU A 1 86 ? -3.348 2.115 -5.711 1.00 88.25 86 LEU A N 1
ATOM 681 C CA . LEU A 1 86 ? -3.822 0.755 -5.402 1.00 88.25 86 LEU A CA 1
ATOM 682 C C . LEU A 1 86 ? -5.184 0.729 -4.678 1.00 88.25 86 LEU A C 1
ATOM 684 O O . LEU A 1 86 ? -5.927 -0.251 -4.778 1.00 88.25 86 LEU A O 1
ATOM 688 N N . ARG A 1 87 ? -5.536 1.801 -3.955 1.00 85.94 87 ARG A N 1
ATOM 689 C CA . ARG A 1 87 ? -6.840 1.946 -3.282 1.00 85.94 87 ARG A CA 1
ATOM 690 C C . ARG A 1 87 ? -7.928 2.536 -4.177 1.00 85.94 87 ARG A C 1
ATOM 692 O O . ARG A 1 87 ? -9.102 2.256 -3.952 1.00 85.94 87 ARG A O 1
ATOM 699 N N . THR A 1 88 ? -7.562 3.367 -5.149 1.00 87.00 88 THR A N 1
ATOM 700 C CA . THR A 1 88 ? -8.520 4.162 -5.937 1.00 87.00 88 THR A CA 1
ATOM 701 C C . THR A 1 88 ? -8.889 3.533 -7.279 1.00 87.00 88 THR A C 1
ATOM 703 O O . THR A 1 88 ? -9.994 3.772 -7.767 1.00 87.00 88 THR A O 1
ATOM 706 N N . ILE A 1 89 ? -8.031 2.695 -7.871 1.00 87.75 89 ILE A N 1
ATOM 707 C CA . ILE A 1 89 ? -8.338 2.022 -9.142 1.00 87.75 89 ILE A CA 1
ATOM 708 C C . ILE A 1 89 ? -9.424 0.955 -8.915 1.00 87.75 89 ILE A C 1
ATOM 710 O O . ILE A 1 89 ? -9.176 -0.133 -8.398 1.00 87.75 89 ILE A O 1
ATOM 714 N N . GLY A 1 90 ? -10.657 1.264 -9.327 1.00 86.44 90 GLY A N 1
ATOM 715 C CA . GLY A 1 90 ? -11.833 0.405 -9.114 1.00 86.44 90 GLY A CA 1
ATOM 716 C C . GLY A 1 90 ? -11.832 -0.910 -9.907 1.00 86.44 90 GLY A C 1
ATOM 717 O O . GLY A 1 90 ? -12.577 -1.842 -9.579 1.00 86.44 90 GLY A O 1
ATOM 718 N N . GLU A 1 91 ? -10.989 -1.007 -10.935 1.00 90.44 91 GLU A N 1
ATOM 719 C CA . GLU A 1 91 ? -10.796 -2.210 -11.753 1.00 90.44 91 GLU A CA 1
ATOM 720 C C . GLU A 1 91 ? -9.803 -3.206 -11.142 1.00 90.44 91 GLU A C 1
ATOM 722 O O . GLU A 1 91 ? -9.670 -4.305 -11.669 1.00 90.44 91 GLU A O 1
ATOM 727 N N . LEU A 1 92 ? -9.136 -2.875 -10.029 1.00 90.62 92 LEU A N 1
ATOM 728 C CA . LEU A 1 92 ? -8.202 -3.787 -9.367 1.00 90.62 92 LEU A CA 1
ATOM 729 C C . LEU A 1 92 ? -8.908 -5.016 -8.792 1.00 90.62 92 LEU A C 1
ATOM 731 O O . LEU A 1 92 ? -9.944 -4.918 -8.122 1.00 90.62 92 LEU A O 1
ATOM 735 N N . ASP A 1 93 ? -8.286 -6.177 -8.980 1.00 91.38 93 ASP A N 1
ATOM 736 C CA . ASP A 1 93 ? -8.609 -7.368 -8.212 1.00 91.38 93 ASP A CA 1
ATOM 737 C C . ASP A 1 93 ? -7.962 -7.264 -6.822 1.00 91.38 93 ASP A C 1
ATOM 739 O O . ASP A 1 93 ? -6.805 -7.623 -6.594 1.00 91.38 93 ASP A O 1
ATOM 743 N N . GLN A 1 94 ? -8.748 -6.779 -5.861 1.00 88.25 94 GLN A N 1
ATOM 744 C CA . GLN A 1 94 ? -8.323 -6.592 -4.472 1.00 88.25 94 GLN A CA 1
ATOM 745 C C . GLN A 1 94 ? -7.869 -7.896 -3.793 1.00 88.25 94 GLN A C 1
ATOM 747 O O . GLN A 1 94 ? -7.098 -7.847 -2.834 1.00 88.25 94 GLN A O 1
ATOM 752 N N . SER A 1 95 ? -8.313 -9.067 -4.266 1.00 88.62 95 SER A N 1
ATOM 753 C CA . SER A 1 95 ? -7.839 -10.349 -3.730 1.00 88.62 95 SER A CA 1
ATOM 754 C C . SER A 1 95 ? -6.386 -10.613 -4.130 1.00 88.62 95 SER A C 1
ATOM 756 O O . SER A 1 95 ? -5.574 -11.022 -3.298 1.00 88.62 95 SER A O 1
ATOM 758 N N . ARG A 1 96 ? -6.034 -10.283 -5.378 1.00 88.19 96 ARG A N 1
ATOM 759 C CA . ARG A 1 96 ? -4.675 -10.401 -5.916 1.00 88.19 96 ARG A CA 1
ATOM 760 C C . ARG A 1 96 ? -3.745 -9.359 -5.322 1.00 88.19 96 ARG A C 1
ATOM 762 O O . ARG A 1 96 ? -2.642 -9.715 -4.930 1.00 88.19 96 ARG A O 1
ATOM 769 N N . VAL A 1 97 ? -4.210 -8.121 -5.148 1.00 88.00 97 VAL A N 1
ATOM 770 C CA . VAL A 1 97 ? -3.444 -7.068 -4.455 1.00 88.00 97 VAL A CA 1
ATOM 771 C C . VAL A 1 97 ? -3.085 -7.492 -3.031 1.00 88.00 97 VAL A C 1
ATOM 773 O O . VAL A 1 97 ? -1.942 -7.335 -2.611 1.00 88.00 97 VAL A O 1
ATOM 776 N N . LYS A 1 98 ? -4.029 -8.086 -2.290 1.00 87.62 98 LYS A N 1
ATOM 777 C CA . LYS A 1 98 ? -3.757 -8.602 -0.939 1.00 87.62 98 LYS A CA 1
ATOM 778 C C . LYS A 1 98 ? -2.763 -9.760 -0.941 1.00 87.62 98 LYS A C 1
ATOM 780 O O . LYS A 1 98 ? -1.885 -9.783 -0.087 1.00 87.62 98 LYS A O 1
ATOM 785 N N . ALA A 1 99 ? -2.885 -10.696 -1.883 1.00 89.00 99 ALA A N 1
ATOM 786 C CA . ALA A 1 99 ? -1.931 -11.797 -2.016 1.00 89.00 99 ALA A CA 1
ATOM 787 C C . ALA A 1 99 ? -0.512 -11.275 -2.311 1.00 89.0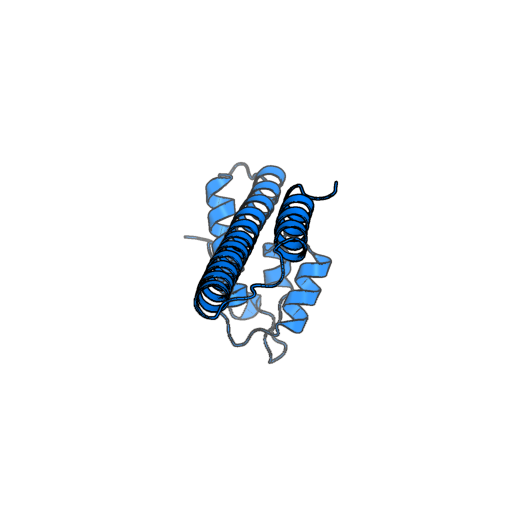0 99 ALA A C 1
ATOM 789 O O . ALA A 1 99 ? 0.433 -11.638 -1.619 1.00 89.00 99 ALA A O 1
ATOM 790 N N . CYS A 1 100 ? -0.398 -10.339 -3.251 1.00 90.50 100 CYS A N 1
ATOM 791 C CA . CYS A 1 100 ? 0.830 -9.619 -3.571 1.00 90.50 100 CYS A CA 1
ATOM 792 C C . CYS A 1 100 ? 1.438 -8.890 -2.372 1.00 90.50 100 CYS A C 1
ATOM 794 O O . CYS A 1 100 ? 2.630 -9.005 -2.104 1.00 90.50 100 CYS A O 1
ATOM 796 N N . SER A 1 101 ? 0.619 -8.150 -1.624 1.00 88.12 101 SER A N 1
ATOM 797 C CA . SER A 1 101 ? 1.068 -7.442 -0.424 1.00 88.12 101 SER A CA 1
ATOM 798 C C . SER A 1 101 ? 1.517 -8.403 0.678 1.00 88.12 101 SER A C 1
ATOM 800 O O . SER A 1 101 ? 2.435 -8.085 1.422 1.00 88.12 101 SER A O 1
ATOM 802 N N . HIS A 1 102 ? 0.938 -9.602 0.765 1.00 87.31 102 HIS A N 1
ATOM 803 C CA . HIS A 1 102 ? 1.406 -10.628 1.696 1.00 87.31 102 HIS A CA 1
ATOM 804 C C . HIS A 1 102 ? 2.762 -11.225 1.282 1.00 87.31 102 HIS A C 1
ATOM 806 O O . HIS A 1 102 ? 3.555 -11.596 2.143 1.00 87.31 102 HIS A O 1
ATOM 812 N N . GLU A 1 103 ? 3.036 -11.330 -0.019 1.00 89.69 103 GLU A N 1
ATOM 813 C CA . GLU A 1 103 ? 4.306 -11.846 -0.546 1.00 89.69 103 GLU A CA 1
ATOM 814 C C . GLU A 1 103 ? 5.441 -10.817 -0.446 1.00 89.69 103 GLU A C 1
ATOM 816 O O . GLU A 1 103 ? 6.541 -11.145 -0.005 1.00 89.69 103 GLU A O 1
ATOM 821 N N . HIS A 1 104 ? 5.163 -9.566 -0.812 1.00 85.81 104 HIS A N 1
ATOM 822 C CA . HIS A 1 104 ? 6.171 -8.508 -0.931 1.00 85.81 104 HIS A CA 1
ATOM 823 C C . HIS A 1 104 ? 6.201 -7.531 0.256 1.00 85.81 104 HIS A C 1
ATOM 825 O O . HIS A 1 104 ? 7.099 -6.694 0.353 1.00 85.81 104 HIS A O 1
ATOM 831 N N . GLY A 1 105 ? 5.254 -7.644 1.190 1.00 84.06 105 GLY A N 1
ATOM 832 C CA . GLY A 1 105 ? 5.179 -6.809 2.385 1.00 84.06 105 GLY A CA 1
ATOM 833 C C . GLY A 1 105 ? 4.996 -5.327 2.054 1.00 84.06 105 GLY A C 1
ATOM 834 O O . GLY A 1 105 ? 4.061 -4.946 1.348 1.00 84.06 105 GLY A O 1
ATOM 835 N N . ASP A 1 106 ? 5.910 -4.508 2.579 1.00 81.06 106 ASP A N 1
ATOM 836 C CA . ASP A 1 106 ? 5.915 -3.046 2.432 1.00 81.06 106 ASP A CA 1
ATOM 837 C C . ASP A 1 106 ? 6.505 -2.575 1.082 1.00 81.06 106 ASP A C 1
ATOM 839 O O . ASP A 1 106 ? 6.542 -1.375 0.806 1.00 81.06 106 ASP A O 1
ATOM 843 N N . ASP A 1 107 ? 6.973 -3.489 0.223 1.00 86.81 107 ASP A N 1
ATOM 844 C CA . ASP A 1 107 ? 7.476 -3.156 -1.114 1.00 86.81 107 ASP A CA 1
ATOM 845 C C . ASP A 1 107 ? 6.328 -2.933 -2.108 1.00 86.81 107 ASP A C 1
ATOM 847 O O . ASP A 1 107 ? 5.946 -3.811 -2.891 1.00 86.81 107 ASP A O 1
ATOM 851 N N . LEU A 1 108 ? 5.774 -1.721 -2.093 1.00 88.31 108 LEU A N 1
ATOM 852 C CA . LEU A 1 108 ? 4.669 -1.357 -2.976 1.00 88.31 108 LEU A CA 1
ATOM 853 C C . LEU A 1 108 ? 5.042 -1.335 -4.463 1.00 88.31 108 LEU A C 1
ATOM 855 O O . LEU A 1 108 ? 4.146 -1.442 -5.299 1.00 88.31 108 LEU A O 1
ATOM 859 N N . TYR A 1 109 ? 6.329 -1.258 -4.809 1.00 87.75 109 TYR A N 1
ATOM 860 C CA . TYR A 1 109 ? 6.788 -1.357 -6.196 1.00 87.75 109 TYR A CA 1
ATOM 861 C C . TYR A 1 109 ? 6.561 -2.770 -6.731 1.00 87.75 109 TYR A C 1
ATOM 863 O O . TYR A 1 109 ? 5.997 -2.959 -7.811 1.00 87.75 109 TYR A O 1
ATOM 871 N N . SER A 1 110 ? 6.936 -3.776 -5.939 1.00 89.81 110 SER A N 1
ATOM 872 C CA . SER A 1 110 ? 6.661 -5.175 -6.262 1.00 89.81 110 SER A CA 1
ATOM 873 C C . SER A 1 110 ? 5.160 -5.468 -6.261 1.00 89.81 110 SER A C 1
ATOM 875 O O . SER A 1 110 ? 4.665 -6.108 -7.190 1.00 89.81 110 SER A O 1
ATOM 877 N N . VAL A 1 111 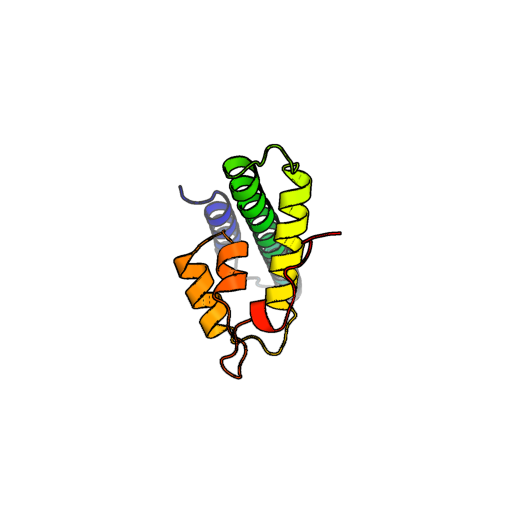? 4.407 -4.917 -5.297 1.00 90.75 111 VAL A N 1
ATOM 878 C CA . VAL A 1 111 ? 2.937 -5.050 -5.264 1.00 90.75 111 VAL A CA 1
ATOM 879 C C . VAL A 1 111 ? 2.289 -4.461 -6.518 1.00 90.75 111 VAL A C 1
ATOM 881 O O . VAL A 1 111 ? 1.404 -5.092 -7.090 1.00 90.75 111 VAL A O 1
ATOM 884 N N . TRP A 1 112 ? 2.737 -3.293 -6.986 1.00 91.62 112 TRP A N 1
ATOM 885 C CA . TRP A 1 112 ? 2.246 -2.686 -8.227 1.00 91.62 112 TRP A CA 1
ATOM 886 C C . TRP A 1 112 ? 2.463 -3.594 -9.442 1.00 91.62 112 TRP A C 1
ATOM 888 O O . TRP A 1 112 ? 1.575 -3.740 -10.281 1.00 91.62 112 TRP A O 1
ATOM 898 N N . ASN A 1 113 ? 3.628 -4.239 -9.520 1.00 91.06 113 ASN A N 1
ATOM 899 C CA . ASN A 1 113 ? 4.004 -5.080 -10.654 1.00 91.06 113 ASN A CA 1
ATOM 900 C C . ASN A 1 113 ? 3.305 -6.444 -10.678 1.00 91.06 113 ASN A C 1
ATOM 902 O O . ASN A 1 113 ? 3.094 -6.997 -11.758 1.00 91.06 113 ASN A O 1
ATOM 906 N N . CYS A 1 114 ? 2.946 -6.994 -9.517 1.00 91.38 114 CYS A N 1
ATOM 907 C CA . CYS A 1 114 ? 2.234 -8.269 -9.439 1.00 91.38 114 CYS A CA 1
ATOM 908 C C . CYS A 1 114 ? 0.705 -8.108 -9.345 1.00 91.38 114 CYS A C 1
ATOM 910 O O . CYS A 1 114 ? -0.027 -9.082 -9.543 1.00 91.38 114 CYS A O 1
ATOM 912 N N . ALA A 1 115 ? 0.204 -6.897 -9.073 1.00 91.88 115 ALA A N 1
ATOM 913 C CA . ALA A 1 115 ? -1.224 -6.612 -9.030 1.00 91.88 115 ALA A CA 1
ATOM 914 C C . ALA A 1 115 ? -1.896 -6.851 -10.391 1.00 91.88 115 ALA A C 1
ATOM 916 O O . ALA A 1 115 ? -1.370 -6.502 -11.451 1.00 91.88 115 ALA A O 1
ATOM 917 N N . LEU A 1 116 ? -3.105 -7.415 -10.340 1.00 92.94 116 LEU A N 1
ATOM 918 C CA . LEU A 1 116 ? -3.934 -7.684 -11.510 1.00 92.94 116 LEU A CA 1
ATOM 919 C C . LEU A 1 116 ? -5.218 -6.862 -11.466 1.00 92.94 116 LEU A C 1
ATOM 921 O O . LEU A 1 116 ? -5.789 -6.603 -10.404 1.00 92.94 11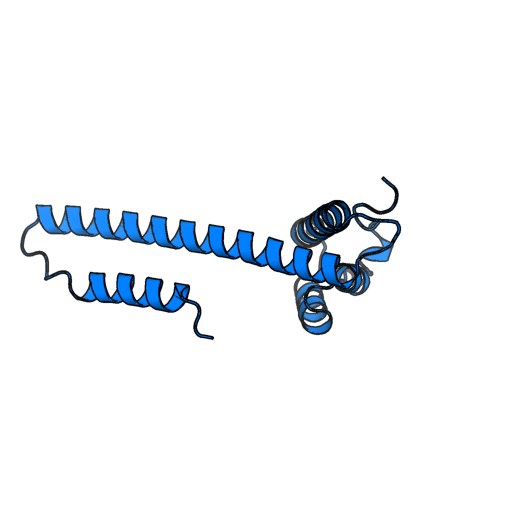6 LEU A O 1
ATOM 925 N N . LEU A 1 117 ? -5.692 -6.501 -12.647 1.00 93.56 117 LEU A N 1
ATOM 926 C CA . LEU A 1 117 ? -7.036 -5.996 -12.862 1.00 93.56 117 LEU A CA 1
ATOM 927 C C . LEU A 1 117 ? -8.033 -7.162 -12.875 1.00 93.56 117 LEU A C 1
ATOM 929 O O . LEU A 1 117 ? -7.667 -8.328 -13.015 1.00 93.56 117 LEU A O 1
ATOM 933 N N . LYS A 1 118 ? -9.322 -6.848 -12.751 1.00 93.00 118 LYS A N 1
ATOM 934 C CA . LYS A 1 118 ? -10.422 -7.827 -12.767 1.00 93.00 118 LYS A CA 1
ATOM 935 C C . LYS A 1 118 ? -10.504 -8.636 -14.062 1.00 93.00 118 LYS A C 1
ATOM 937 O O . LYS A 1 118 ? -11.062 -9.727 -14.054 1.00 93.00 118 LYS A O 1
ATOM 942 N N . ASP A 1 119 ? -9.962 -8.109 -15.156 1.00 91.88 119 ASP A N 1
ATOM 943 C CA . ASP A 1 119 ? -9.860 -8.804 -16.442 1.00 91.88 119 ASP A CA 1
ATOM 944 C C . ASP A 1 119 ? -8.632 -9.736 -16.535 1.00 91.88 119 ASP A C 1
ATOM 946 O O . ASP A 1 119 ? -8.443 -10.403 -17.548 1.00 91.88 119 ASP A O 1
ATOM 950 N N . GLY A 1 120 ? -7.816 -9.814 -15.477 1.00 89.50 120 GLY A N 1
ATOM 951 C CA . GLY A 1 120 ? -6.604 -10.629 -15.405 1.00 89.50 120 GLY A CA 1
ATOM 952 C C . GLY A 1 120 ? -5.352 -9.964 -15.981 1.00 89.50 120 GLY A C 1
ATOM 953 O O . GLY A 1 120 ? -4.272 -10.544 -15.885 1.00 89.50 120 GLY A O 1
ATOM 954 N N . THR A 1 121 ? -5.466 -8.757 -16.539 1.00 92.50 121 THR A N 1
ATOM 955 C CA . THR A 1 121 ? -4.324 -7.983 -17.049 1.00 92.50 121 THR A CA 1
ATOM 956 C C . THR A 1 121 ? -3.478 -7.454 -15.895 1.00 92.50 121 THR A C 1
ATOM 958 O O . THR A 1 121 ? -4.008 -7.130 -14.828 1.00 92.50 121 THR A O 1
ATOM 961 N N . ARG A 1 122 ? -2.161 -7.320 -16.089 1.00 92.19 122 ARG A N 1
ATOM 962 C CA . ARG A 1 122 ? -1.297 -6.704 -15.074 1.00 92.19 122 ARG A CA 1
ATOM 963 C C . ARG A 1 122 ? -1.565 -5.211 -14.961 1.00 92.19 122 ARG A C 1
ATOM 965 O O . ARG A 1 122 ? -1.723 -4.515 -15.961 1.00 92.19 122 ARG A O 1
ATOM 972 N N . LEU A 1 123 ? -1.560 -4.707 -13.730 1.00 92.19 123 LEU A N 1
ATOM 973 C CA . LEU A 1 123 ? -1.762 -3.286 -13.460 1.00 92.19 123 LEU A CA 1
ATOM 974 C C . LEU A 1 123 ? -0.721 -2.424 -14.189 1.00 92.19 123 LEU A C 1
ATOM 976 O O . LEU A 1 123 ? -1.087 -1.445 -14.836 1.00 92.19 123 LEU A O 1
ATOM 980 N N . SER A 1 124 ? 0.548 -2.835 -14.147 1.00 90.56 124 SER A N 1
ATOM 981 C CA . SER A 1 124 ? 1.675 -2.147 -14.787 1.00 90.56 124 SER A CA 1
ATOM 982 C C . SER A 1 124 ? 1.622 -2.121 -16.319 1.00 90.56 124 SER A C 1
ATOM 984 O O . SER A 1 124 ? 2.268 -1.276 -16.930 1.00 90.56 124 SER A O 1
ATOM 986 N N . GLU A 1 125 ? 0.842 -3.001 -16.955 1.00 90.31 125 GLU A N 1
ATOM 987 C CA . GLU A 1 125 ? 0.653 -2.993 -18.413 1.00 90.31 125 GLU A CA 1
ATOM 988 C C . GLU A 1 125 ? -0.359 -1.932 -18.859 1.00 90.31 125 GLU A C 1
ATOM 990 O O . GLU A 1 125 ? -0.289 -1.443 -19.986 1.00 90.31 125 GLU A O 1
ATOM 995 N N . ARG A 1 126 ? -1.302 -1.559 -17.983 1.00 89.38 126 ARG A N 1
ATOM 996 C CA . ARG A 1 126 ? -2.344 -0.564 -18.283 1.00 89.38 126 ARG A CA 1
ATOM 997 C C . ARG A 1 126 ? -2.050 0.806 -17.676 1.00 89.38 126 ARG A C 1
ATOM 999 O O . ARG A 1 126 ? -2.424 1.819 -18.262 1.00 89.38 126 ARG A O 1
ATOM 1006 N N . TYR A 1 127 ? -1.397 0.847 -16.520 1.00 88.62 127 TYR A N 1
ATOM 1007 C CA . TYR A 1 127 ? -1.140 2.072 -15.773 1.00 88.62 127 TYR A CA 1
ATOM 1008 C C . TYR A 1 127 ? 0.355 2.257 -15.541 1.00 88.62 127 TYR A C 1
ATOM 1010 O O . TYR A 1 127 ? 1.044 1.366 -15.043 1.00 88.62 127 TYR A O 1
ATOM 1018 N N . ARG A 1 128 ? 0.840 3.464 -15.845 1.00 88.38 128 ARG A N 1
ATOM 1019 C CA . ARG A 1 128 ? 2.187 3.888 -15.463 1.00 88.38 128 ARG A CA 1
ATOM 1020 C C . ARG A 1 128 ? 2.283 3.955 -13.944 1.00 88.38 128 ARG A C 1
ATOM 1022 O O . ARG A 1 128 ? 1.341 4.400 -13.285 1.00 88.38 128 ARG A O 1
ATOM 1029 N N . MET A 1 129 ? 3.423 3.537 -13.406 1.00 87.56 129 MET A N 1
ATOM 1030 C CA . MET A 1 129 ? 3.672 3.641 -11.978 1.00 87.56 129 MET A CA 1
ATOM 1031 C C . MET A 1 129 ? 3.676 5.121 -11.552 1.00 87.56 129 MET A C 1
ATOM 1033 O O . MET A 1 129 ? 4.369 5.937 -12.169 1.00 87.56 129 MET A O 1
ATOM 1037 N N . PRO A 1 130 ? 2.907 5.500 -10.519 1.00 84.31 130 PRO A N 1
ATOM 1038 C CA . PRO A 1 130 ? 2.895 6.871 -10.023 1.00 84.31 130 PRO A CA 1
ATOM 1039 C C . PRO A 1 130 ? 4.291 7.357 -9.603 1.00 84.31 130 PRO A C 1
ATOM 1041 O O . PRO A 1 130 ? 5.005 6.655 -8.890 1.00 84.31 130 PRO A O 1
ATOM 1044 N N . GLY A 1 131 ? 4.662 8.575 -10.016 1.00 74.44 131 GLY A N 1
ATOM 1045 C CA . GLY A 1 131 ? 5.946 9.213 -9.686 1.00 74.44 131 GLY A CA 1
ATOM 1046 C C . GLY A 1 131 ? 7.150 8.744 -10.511 1.00 74.44 131 GLY A C 1
ATOM 1047 O O . GLY A 1 131 ? 8.273 9.169 -10.256 1.00 74.44 131 GLY A O 1
ATOM 1048 N N . GLU A 1 132 ? 6.952 7.888 -11.513 1.00 68.06 132 GLU A N 1
ATOM 1049 C CA . GLU A 1 132 ? 7.998 7.559 -12.476 1.00 68.06 132 GLU A CA 1
ATOM 1050 C C . GLU A 1 132 ? 8.088 8.658 -13.549 1.00 68.06 132 GLU A C 1
ATOM 1052 O O . GLU A 1 132 ? 7.237 8.708 -14.432 1.00 68.06 132 GLU A O 1
ATOM 1057 N N . GLY A 1 133 ? 9.127 9.505 -13.511 1.00 61.66 133 GLY A N 1
ATOM 1058 C CA . GLY A 1 133 ? 9.451 10.491 -14.560 1.00 61.66 133 GLY A CA 1
ATOM 1059 C C . GLY A 1 133 ? 8.699 11.829 -14.508 1.00 61.66 133 GLY A C 1
ATOM 1060 O O . GLY A 1 133 ? 8.498 12.417 -15.572 1.00 61.66 133 GLY A O 1
ATOM 1061 N N . ASP A 1 134 ? 8.289 12.257 -13.310 1.00 53.19 134 ASP A N 1
ATOM 1062 C CA . ASP A 1 134 ? 7.809 13.619 -13.009 1.00 53.19 134 ASP A CA 1
ATOM 1063 C C . ASP A 1 134 ? 8.979 14.603 -12.802 1.00 53.19 134 ASP A C 1
ATOM 1065 O O . ASP A 1 134 ? 10.031 14.165 -12.275 1.00 53.19 134 ASP A O 1
#

Sequence (134 aa):
MKSFFLTLVETVVDGFAGVGRAETRHEKRLHRMLVFVVIFCLIGLIVVDHFYRTEDAAGRFCEKNQSTYESVSDCMIRHEKIAGALRTIGELDQSRVKACSHEHGDDLYSVWNCALLKDGTRLSERYRMPGEGD

Foldseek 3Di:
DPPVVVVVVVVVVVVLVPPPDDPDPVVVVVNVVVVVVVVVVVVVVVVVCVVVVLLVLQLVVCVVVPDPPDDSVLSSVLLVVLVVCQVPPPQWPVVQLVVQCVVCPSPSVSSQQRTAGPVRHRNVVVDPRPPPPD

Secondary structure (DSSP, 8-state):
---HHHHHHHHHHHHHHTS----SHHHHHHHHHHHHHHHHHHHHHHHHHHHHHHHHHHHHHHHHT--TTS-HHHHHHHHHHHHHHHHH-TTB-HHHHHHHHHHHTT-HHHHHHH-BBTTS-BHHHHSPPTTS--

Organism: NCBI:txid1337887

Radius of gyration: 21.58 Å; chains: 1; bounding box: 55×26×58 Å

pLDDT: mean 76.0, std 13.59, range [38.22, 93.56]